Protein AF-A0A392U2T6-F1 (afdb_monomer_lite)

Sequence (75 aa):
MVYVGQQGLDKGNKMVFFDGAKRFELEDLLRASAEMLGKGTLGTVYKAVLDDGSIVAVKRLKEVQIGGKREFEQR

Structure (mmCIF, N/CA/C/O backbone):
data_AF-A0A392U2T6-F1
#
_entry.id   AF-A0A392U2T6-F1
#
loop_
_atom_site.group_PDB
_atom_site.id
_atom_site.type_symbol
_atom_site.label_atom_id
_atom_site.label_alt_id
_atom_site.label_comp_id
_atom_site.label_asym_id
_atom_site.label_entity_id
_atom_site.label_seq_id
_atom_site.pdbx_PDB_ins_code
_atom_site.Cartn_x
_atom_site.Cartn_y
_atom_site.Cartn_z
_atom_site.occupancy
_atom_site.B_iso_or_equiv
_atom_site.auth_seq_id
_atom_site.auth_comp_id
_atom_site.auth_asym_id
_atom_site.auth_atom_id
_atom_site.pdbx_PDB_model_num
ATOM 1 N N . MET A 1 1 ? 2.002 4.945 -2.387 1.00 46.12 1 MET A N 1
ATOM 2 C CA . MET A 1 1 ? 3.279 4.796 -1.660 1.00 46.12 1 MET A CA 1
ATOM 3 C C . MET A 1 1 ? 4.264 4.058 -2.548 1.00 46.12 1 MET A C 1
ATOM 5 O O . MET A 1 1 ? 3.856 3.115 -3.221 1.00 46.12 1 MET A O 1
ATOM 9 N N . VAL A 1 2 ? 5.515 4.504 -2.616 1.00 44.19 2 VAL A N 1
ATOM 10 C CA . VAL A 1 2 ? 6.554 3.813 -3.388 1.00 44.19 2 VAL A CA 1
ATOM 11 C C . VAL A 1 2 ? 7.413 3.048 -2.393 1.00 44.19 2 VAL A C 1
ATOM 13 O O . VAL A 1 2 ? 8.087 3.656 -1.568 1.00 44.19 2 VAL A O 1
ATOM 16 N N . TYR A 1 3 ? 7.361 1.719 -2.452 1.00 47.59 3 TYR A N 1
ATOM 17 C CA . TYR A 1 3 ? 8.338 0.879 -1.770 1.00 47.59 3 TYR A CA 1
ATOM 18 C C . TYR A 1 3 ? 9.611 0.859 -2.605 1.00 47.59 3 TYR A C 1
ATOM 20 O O . TYR A 1 3 ? 9.568 0.535 -3.794 1.00 47.59 3 TYR A O 1
ATOM 28 N N . VAL A 1 4 ? 10.744 1.166 -1.982 1.00 46.00 4 VAL A N 1
ATOM 29 C CA . VAL A 1 4 ? 12.052 0.845 -2.553 1.00 46.00 4 VAL A CA 1
ATOM 30 C C . VAL A 1 4 ? 12.357 -0.597 -2.143 1.00 46.00 4 VAL A C 1
ATOM 32 O O . VAL A 1 4 ? 12.469 -0.896 -0.960 1.00 46.00 4 VAL A O 1
ATOM 35 N N . GLY A 1 5 ? 12.377 -1.506 -3.121 1.00 38.69 5 GLY A N 1
ATOM 36 C CA . GLY A 1 5 ? 12.531 -2.947 -2.901 1.00 38.69 5 GLY A CA 1
ATOM 37 C C . GLY A 1 5 ? 13.884 -3.342 -2.296 1.00 38.69 5 GLY A C 1
ATOM 38 O O . GLY A 1 5 ? 14.908 -2.721 -2.582 1.00 38.69 5 GLY A O 1
ATOM 39 N N . GLN A 1 6 ? 13.846 -4.404 -1.484 1.00 39.59 6 GLN A N 1
ATOM 40 C CA . GLN A 1 6 ? 14.972 -5.040 -0.798 1.00 39.59 6 GLN A CA 1
ATOM 41 C C . GLN A 1 6 ? 16.106 -5.430 -1.760 1.00 39.59 6 GLN A C 1
ATOM 43 O O . GLN A 1 6 ? 15.903 -6.219 -2.679 1.00 39.59 6 GLN A O 1
ATOM 48 N N . GLN A 1 7 ? 17.321 -4.955 -1.477 1.00 37.62 7 GLN A N 1
ATOM 49 C CA . GLN A 1 7 ? 18.552 -5.669 -1.821 1.00 37.62 7 GLN A CA 1
ATOM 50 C C . GLN A 1 7 ? 19.199 -6.125 -0.519 1.00 37.62 7 GLN A C 1
ATOM 52 O O . GLN A 1 7 ? 19.828 -5.321 0.167 1.00 37.62 7 GLN A O 1
ATOM 57 N N . GLY A 1 8 ? 19.041 -7.409 -0.194 1.00 37.25 8 GLY A N 1
ATOM 58 C CA . GLY A 1 8 ? 19.609 -7.997 1.016 1.00 37.25 8 GLY A CA 1
ATOM 59 C C . GLY A 1 8 ? 18.960 -7.466 2.293 1.00 37.25 8 GLY A C 1
ATOM 60 O O . GLY A 1 8 ? 18.429 -6.360 2.346 1.00 37.25 8 GLY A O 1
ATOM 61 N N . LEU A 1 9 ? 18.999 -8.271 3.345 1.00 39.84 9 LEU A N 1
ATOM 62 C CA . LEU A 1 9 ? 18.375 -7.983 4.636 1.00 39.84 9 LEU A CA 1
ATOM 63 C C . LEU A 1 9 ? 18.909 -6.721 5.358 1.00 39.84 9 LEU A C 1
ATOM 65 O O . LEU A 1 9 ? 18.416 -6.410 6.432 1.00 39.84 9 LEU A O 1
ATOM 69 N N . ASP A 1 10 ? 19.844 -5.965 4.769 1.00 43.72 10 ASP A N 1
ATOM 70 C CA . ASP A 1 10 ? 20.591 -4.897 5.449 1.00 43.72 10 ASP A CA 1
ATOM 71 C C . ASP A 1 10 ? 20.602 -3.532 4.730 1.00 43.72 10 ASP A C 1
ATOM 73 O O . ASP A 1 10 ? 21.326 -2.622 5.136 1.00 43.72 10 ASP A O 1
ATOM 77 N N . LYS A 1 11 ? 19.802 -3.317 3.671 1.00 45.84 11 LYS A N 1
ATOM 78 C CA . LYS A 1 11 ? 19.702 -1.990 3.018 1.00 45.84 11 LYS A CA 1
ATOM 79 C C . LYS A 1 11 ? 18.268 -1.476 2.892 1.00 45.84 11 LYS A C 1
ATOM 81 O O . LYS A 1 11 ? 17.721 -1.366 1.801 1.00 45.84 11 LYS A O 1
ATOM 86 N N . GLY A 1 12 ? 17.740 -1.045 4.039 1.00 53.09 12 GLY A N 1
ATOM 87 C CA . GLY A 1 12 ? 16.810 0.081 4.149 1.00 53.09 12 GLY A CA 1
ATOM 88 C C . GLY A 1 12 ? 15.333 -0.242 3.955 1.00 53.09 12 GLY A C 1
ATOM 89 O O . GLY A 1 12 ? 14.783 0.004 2.885 1.00 53.09 12 GLY A O 1
ATOM 90 N N . ASN A 1 13 ? 14.663 -0.631 5.042 1.00 65.56 13 ASN A N 1
ATOM 91 C CA . ASN A 1 13 ? 13.202 -0.592 5.197 1.00 65.56 13 ASN A CA 1
ATOM 92 C C . ASN A 1 13 ? 12.691 0.867 5.254 1.00 65.56 13 ASN A C 1
ATOM 94 O O . ASN A 1 13 ? 12.032 1.280 6.203 1.00 65.56 13 ASN A O 1
ATOM 98 N N . LYS A 1 14 ? 13.062 1.697 4.272 1.00 73.69 14 LYS A N 1
ATOM 99 C CA . LYS A 1 14 ? 12.745 3.126 4.259 1.00 73.69 14 LYS A CA 1
ATOM 100 C C . LYS A 1 14 ? 11.386 3.349 3.610 1.00 73.69 14 LYS A C 1
ATOM 102 O O . LYS A 1 14 ? 11.222 3.175 2.403 1.00 73.69 14 LYS A O 1
ATOM 107 N N . MET A 1 15 ? 10.443 3.811 4.416 1.00 80.00 15 MET A N 1
ATOM 108 C CA . MET A 1 15 ? 9.139 4.283 3.968 1.00 80.00 15 MET A CA 1
ATOM 109 C C . MET A 1 15 ? 9.216 5.782 3.660 1.00 80.00 15 MET A C 1
ATOM 111 O O . MET A 1 15 ? 9.744 6.562 4.452 1.00 80.00 15 MET A O 1
ATOM 115 N N . VAL A 1 16 ? 8.710 6.192 2.496 1.00 82.94 16 VAL A N 1
ATOM 116 C CA . VAL A 1 16 ? 8.625 7.604 2.095 1.00 82.94 16 VAL A CA 1
ATOM 117 C C . VAL A 1 16 ? 7.162 7.964 1.878 1.00 82.94 16 VAL A C 1
ATOM 119 O O . V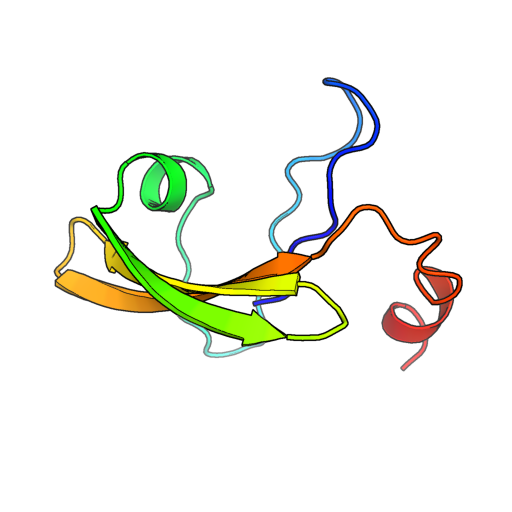AL A 1 16 ? 6.436 7.273 1.159 1.00 82.94 16 VAL A O 1
ATOM 122 N N . PHE A 1 17 ? 6.748 9.068 2.490 1.00 83.44 17 PHE A N 1
ATOM 123 C CA . PHE A 1 17 ? 5.390 9.588 2.432 1.00 83.44 17 PHE A CA 1
ATOM 124 C C . PHE A 1 17 ? 5.405 10.985 1.830 1.00 83.44 17 PHE A C 1
ATOM 126 O O . PHE A 1 17 ? 6.257 11.803 2.175 1.00 83.44 17 PHE A O 1
ATOM 133 N N . PHE A 1 18 ? 4.441 11.248 0.956 1.00 82.56 18 PHE A N 1
ATOM 134 C CA . PHE A 1 18 ? 4.147 12.602 0.509 1.00 82.56 18 PHE A CA 1
ATOM 135 C C . PHE A 1 18 ? 3.455 13.385 1.628 1.00 82.56 18 PHE A C 1
ATOM 137 O O . PHE A 1 18 ? 2.899 12.793 2.559 1.00 82.56 18 PHE A O 1
ATOM 144 N N . ASP A 1 19 ? 3.497 14.710 1.540 1.00 86.12 19 ASP A N 1
ATOM 145 C CA . ASP A 1 19 ? 2.816 15.558 2.511 1.00 86.12 19 ASP A CA 1
ATOM 146 C C . ASP A 1 19 ? 1.295 15.315 2.502 1.00 86.12 19 ASP A C 1
ATOM 148 O O . ASP A 1 19 ? 0.711 14.976 1.471 1.00 86.12 19 ASP A O 1
ATOM 152 N N . GLY A 1 20 ? 0.671 15.393 3.678 1.00 84.25 20 GLY A N 1
ATOM 153 C CA . GLY A 1 20 ? -0.743 15.057 3.887 1.00 84.25 20 GLY A CA 1
ATOM 154 C C . GLY A 1 20 ? -1.101 13.566 3.769 1.00 84.25 20 GLY A C 1
ATOM 155 O O . GLY A 1 20 ? -2.251 13.199 4.015 1.00 84.25 20 GLY A O 1
ATOM 156 N N . ALA A 1 21 ? -0.157 12.679 3.428 1.00 83.94 21 ALA A N 1
ATOM 157 C CA . ALA A 1 21 ? -0.417 11.242 3.406 1.00 83.94 21 ALA A CA 1
ATOM 158 C C . ALA A 1 21 ? -0.490 10.668 4.828 1.00 83.94 21 ALA A C 1
ATOM 160 O O . ALA A 1 21 ? 0.366 10.949 5.675 1.00 83.94 21 ALA A O 1
ATOM 161 N N . LYS A 1 22 ? -1.476 9.792 5.062 1.00 84.75 22 LYS A N 1
ATOM 162 C CA . LYS A 1 22 ? -1.568 9.016 6.301 1.00 84.75 22 LYS A CA 1
ATOM 1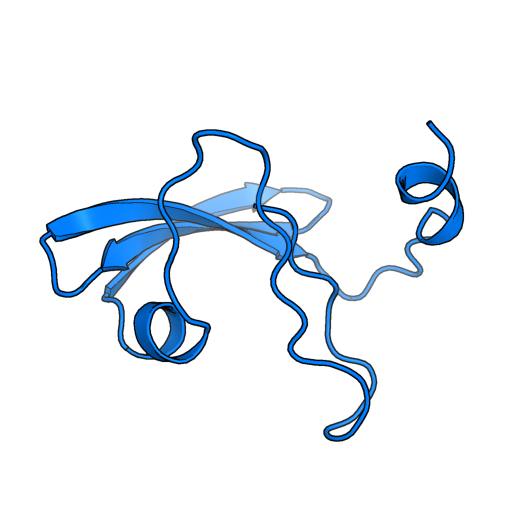63 C C . LYS A 1 22 ? -0.294 8.192 6.497 1.00 84.75 22 LYS A C 1
ATOM 165 O O . LYS A 1 22 ? 0.148 7.499 5.578 1.00 84.75 22 LYS A O 1
ATOM 170 N N . ARG A 1 23 ? 0.287 8.302 7.691 1.00 87.81 23 ARG A N 1
ATOM 171 C CA . ARG A 1 23 ? 1.485 7.569 8.105 1.00 87.81 23 ARG A CA 1
ATOM 172 C C . ARG A 1 23 ? 1.088 6.208 8.670 1.00 87.81 23 ARG A C 1
ATOM 174 O O . ARG A 1 23 ? 0.038 6.091 9.294 1.00 87.81 23 ARG A O 1
ATOM 181 N N . PHE A 1 24 ? 1.926 5.217 8.417 1.00 87.50 24 PHE A N 1
ATOM 182 C CA . PHE A 1 24 ? 1.865 3.871 8.978 1.00 87.50 24 PHE A CA 1
ATOM 183 C C . PHE A 1 24 ? 3.263 3.265 8.877 1.00 87.50 24 PHE A C 1
ATOM 185 O O . PHE A 1 24 ? 4.069 3.682 8.039 1.00 87.50 24 PHE A O 1
ATOM 192 N N . GLU A 1 25 ? 3.549 2.289 9.716 1.00 87.69 25 GLU A N 1
ATOM 193 C CA . GLU A 1 25 ? 4.834 1.609 9.727 1.00 87.69 25 GLU A CA 1
ATOM 194 C C . GLU A 1 25 ? 4.831 0.412 8.770 1.00 87.69 25 GLU A C 1
ATOM 196 O O . GLU A 1 25 ? 3.803 -0.011 8.228 1.00 87.69 25 GLU A O 1
ATOM 201 N N . LEU A 1 26 ? 6.015 -0.141 8.509 1.00 86.12 26 LEU A N 1
ATOM 202 C CA . LEU A 1 26 ? 6.123 -1.341 7.681 1.00 86.12 26 LEU A CA 1
ATOM 203 C C . LEU A 1 26 ? 5.441 -2.536 8.363 1.00 86.12 26 LEU A C 1
ATOM 205 O O . LEU A 1 26 ? 4.830 -3.369 7.697 1.00 86.12 26 LEU A O 1
ATOM 209 N N . GLU A 1 27 ? 5.528 -2.610 9.684 1.00 88.69 27 GLU A N 1
ATOM 210 C CA . GLU A 1 27 ? 4.914 -3.642 10.507 1.00 88.69 27 GLU A CA 1
ATOM 211 C C . GLU A 1 27 ? 3.389 -3.665 10.346 1.00 88.69 27 GLU A C 1
ATOM 213 O O . GLU A 1 27 ? 2.818 -4.753 10.248 1.00 88.69 27 GLU A O 1
ATOM 218 N N . ASP A 1 28 ? 2.747 -2.496 10.231 1.00 90.88 28 ASP A N 1
ATOM 219 C CA . ASP A 1 28 ? 1.299 -2.381 10.007 1.00 90.88 28 ASP A CA 1
ATOM 220 C C . ASP A 1 28 ? 0.898 -3.058 8.688 1.00 90.88 28 ASP A C 1
ATOM 222 O O . ASP A 1 28 ? -0.080 -3.796 8.611 1.00 90.88 28 ASP A O 1
ATOM 226 N N . LEU A 1 29 ? 1.703 -2.876 7.639 1.00 90.38 29 LEU A N 1
ATOM 227 C CA . LEU A 1 29 ? 1.497 -3.507 6.334 1.00 90.38 29 LEU A CA 1
ATOM 228 C C . LEU A 1 29 ? 1.761 -5.006 6.312 1.00 90.38 29 LEU A C 1
ATOM 230 O O . LEU A 1 29 ? 1.107 -5.724 5.561 1.00 90.38 29 LEU A O 1
ATOM 234 N N . LEU A 1 30 ? 2.754 -5.469 7.070 1.00 89.06 30 LEU A N 1
ATOM 235 C CA . LEU A 1 30 ? 3.089 -6.891 7.149 1.00 89.06 30 LEU A CA 1
ATOM 236 C C . LEU A 1 30 ? 2.018 -7.686 7.904 1.00 89.06 30 LEU A C 1
ATOM 238 O O . LEU A 1 30 ? 1.877 -8.886 7.670 1.00 89.06 30 LEU A O 1
ATOM 242 N N . ARG A 1 31 ? 1.277 -7.024 8.799 1.00 92.12 31 ARG A N 1
ATOM 243 C CA . ARG A 1 31 ? 0.156 -7.602 9.553 1.00 92.12 31 ARG A CA 1
ATOM 244 C C . ARG A 1 31 ? -1.186 -7.443 8.837 1.00 92.12 31 ARG A C 1
ATOM 246 O O . ARG A 1 31 ? -2.079 -8.257 9.060 1.00 92.12 31 ARG A O 1
ATOM 253 N N . ALA A 1 32 ? -1.309 -6.440 7.967 1.00 94.06 32 ALA A N 1
ATOM 254 C CA . ALA A 1 32 ? -2.529 -6.140 7.236 1.00 94.06 32 ALA A CA 1
ATOM 255 C C . ALA A 1 32 ? -3.045 -7.331 6.417 1.00 94.06 32 ALA A C 1
ATOM 257 O O . ALA A 1 32 ? -2.300 -8.026 5.718 1.00 94.06 32 ALA A O 1
ATOM 258 N N . SER A 1 33 ? -4.367 -7.506 6.425 1.00 95.25 33 SER A N 1
ATOM 259 C CA . SER A 1 33 ? -5.018 -8.390 5.457 1.00 95.25 33 SER A CA 1
ATOM 260 C C . SER A 1 33 ? -4.879 -7.796 4.056 1.00 95.25 33 SER A C 1
ATOM 262 O O . SER A 1 33 ? -4.995 -6.580 3.886 1.00 95.25 33 SER A O 1
ATOM 264 N N . ALA A 1 34 ? -4.623 -8.630 3.046 1.00 95.12 34 ALA A N 1
ATOM 265 C CA . ALA A 1 34 ? -4.446 -8.161 1.679 1.00 95.12 34 ALA A CA 1
ATOM 266 C C . ALA A 1 34 ? -5.123 -9.072 0.654 1.00 95.12 34 ALA A C 1
ATOM 268 O O . ALA A 1 34 ? -4.930 -10.287 0.655 1.00 95.12 34 ALA A O 1
ATOM 269 N N . GLU A 1 35 ? -5.861 -8.464 -0.272 1.00 96.50 35 GLU A N 1
ATOM 270 C CA . GLU A 1 35 ? -6.424 -9.136 -1.441 1.00 96.50 35 GLU A CA 1
ATOM 271 C C . GLU A 1 35 ? -5.704 -8.683 -2.716 1.00 96.50 35 GLU A C 1
ATOM 273 O O . GLU A 1 35 ? -5.384 -7.504 -2.899 1.00 96.50 35 GLU A O 1
ATOM 278 N N . MET A 1 36 ? -5.408 -9.626 -3.612 1.00 96.81 36 MET A N 1
ATOM 279 C CA . MET A 1 36 ? -4.793 -9.302 -4.896 1.00 96.81 36 MET A CA 1
ATOM 280 C C . MET A 1 36 ? -5.828 -8.640 -5.806 1.00 96.81 36 MET A C 1
ATOM 282 O O . MET A 1 36 ? -6.843 -9.245 -6.134 1.00 96.81 36 MET A O 1
ATOM 286 N N . LEU A 1 37 ? -5.522 -7.432 -6.277 1.00 96.69 37 LEU A N 1
ATOM 287 C CA . LEU A 1 37 ? -6.361 -6.716 -7.239 1.00 96.69 37 LEU A CA 1
ATOM 288 C C . LEU A 1 37 ? -5.984 -7.034 -8.688 1.00 96.69 37 LEU A C 1
ATOM 290 O O . LEU A 1 37 ? -6.836 -7.023 -9.570 1.00 96.69 37 LEU A O 1
ATOM 294 N N . GLY A 1 38 ? -4.703 -7.299 -8.959 1.00 95.19 38 GLY A N 1
ATOM 295 C CA . GLY A 1 38 ? -4.268 -7.650 -10.307 1.00 95.19 38 GLY A CA 1
ATOM 296 C C . GLY A 1 38 ? -2.758 -7.714 -10.495 1.00 95.19 38 GLY A C 1
ATOM 297 O O . GLY A 1 38 ? -1.973 -7.215 -9.685 1.00 95.19 38 GLY A O 1
ATOM 298 N N . LYS A 1 39 ? -2.349 -8.320 -11.611 1.00 95.12 39 LYS A N 1
ATOM 299 C CA . LYS A 1 39 ? -0.949 -8.477 -12.019 1.00 95.12 39 LYS A CA 1
ATOM 300 C C . LYS A 1 39 ? -0.692 -7.694 -13.301 1.00 95.12 39 LYS A C 1
ATOM 302 O O . LYS A 1 39 ? -1.350 -7.920 -14.308 1.00 95.12 39 LYS A O 1
ATOM 307 N N . GLY A 1 40 ? 0.299 -6.809 -13.267 1.00 86.94 40 GLY A N 1
ATOM 308 C CA . GLY A 1 40 ? 0.768 -6.054 -14.426 1.00 86.94 40 GLY A CA 1
ATOM 309 C C . GLY A 1 40 ? 2.200 -6.412 -14.826 1.00 86.94 40 GLY A C 1
ATOM 310 O O . GLY A 1 40 ? 2.859 -7.283 -14.241 1.00 86.94 40 GLY A O 1
ATOM 311 N N . THR A 1 41 ? 2.719 -5.696 -15.822 1.00 87.31 41 THR A N 1
ATOM 312 C CA . THR A 1 41 ? 4.086 -5.884 -16.330 1.00 87.31 41 THR A CA 1
ATOM 313 C C . THR A 1 41 ? 5.125 -5.641 -15.235 1.00 87.31 41 THR A C 1
ATOM 315 O O . THR A 1 41 ? 5.964 -6.506 -14.986 1.00 87.31 41 THR A O 1
ATOM 318 N N . LEU A 1 42 ? 4.993 -4.526 -14.506 1.00 83.38 42 LEU A N 1
ATOM 319 C CA . LEU A 1 42 ? 5.967 -4.048 -13.513 1.00 83.38 42 LEU A CA 1
ATOM 320 C C . LEU A 1 42 ? 5.820 -4.666 -12.114 1.00 83.38 42 LEU A C 1
ATOM 322 O O . LEU A 1 42 ? 6.679 -4.459 -11.263 1.00 83.38 42 LEU A O 1
ATOM 326 N N . GLY A 1 43 ? 4.729 -5.377 -11.832 1.00 88.44 43 GLY A N 1
ATOM 327 C CA . GLY A 1 43 ? 4.428 -5.804 -10.468 1.00 88.44 43 GLY A CA 1
ATOM 328 C C . GLY A 1 43 ? 3.009 -6.312 -10.280 1.00 88.44 43 GLY A C 1
ATOM 329 O O . GLY A 1 43 ? 2.230 -6.385 -11.230 1.00 88.44 43 GLY A O 1
ATOM 330 N N . THR A 1 44 ? 2.684 -6.619 -9.033 1.00 90.50 44 THR A N 1
ATOM 331 C CA . THR A 1 44 ? 1.348 -7.027 -8.588 1.00 90.50 44 THR A CA 1
ATOM 332 C C . THR A 1 44 ? 0.790 -5.960 -7.656 1.00 90.50 44 THR A C 1
ATOM 334 O O . THR A 1 44 ? 1.532 -5.386 -6.858 1.00 90.50 44 THR A O 1
ATOM 337 N N . VAL A 1 45 ? -0.502 -5.672 -7.779 1.00 93.44 45 VAL A N 1
ATOM 338 C CA . VAL A 1 45 ? -1.216 -4.713 -6.936 1.00 93.44 45 VAL A CA 1
ATOM 339 C C . VAL A 1 45 ? -2.123 -5.463 -5.971 1.00 93.44 45 VAL A C 1
ATOM 341 O O . VAL A 1 45 ? -2.831 -6.393 -6.363 1.00 93.44 45 VAL A O 1
ATOM 344 N N . TYR A 1 46 ? -2.107 -5.017 -4.724 1.00 94.75 46 TYR A N 1
ATOM 345 C CA . TYR A 1 46 ? -2.908 -5.529 -3.627 1.00 94.75 46 TYR A CA 1
ATOM 346 C C . TYR A 1 46 ? -3.704 -4.389 -3.001 1.00 94.75 46 TYR A C 1
ATOM 348 O O . TYR A 1 46 ? -3.236 -3.249 -2.955 1.00 94.75 46 TYR A O 1
ATOM 356 N N . LYS A 1 47 ? -4.886 -4.712 -2.491 1.00 95.50 47 LYS A N 1
ATOM 357 C CA . LYS A 1 47 ? -5.626 -3.879 -1.549 1.00 95.50 47 LYS A CA 1
ATOM 358 C C . LYS A 1 47 ? -5.354 -4.430 -0.161 1.00 95.50 47 LYS A C 1
ATOM 360 O O . LYS A 1 47 ? -5.640 -5.597 0.077 1.00 95.50 47 LYS A O 1
ATOM 365 N N . ALA A 1 48 ? -4.791 -3.607 0.715 1.00 94.75 48 ALA A N 1
ATOM 366 C CA 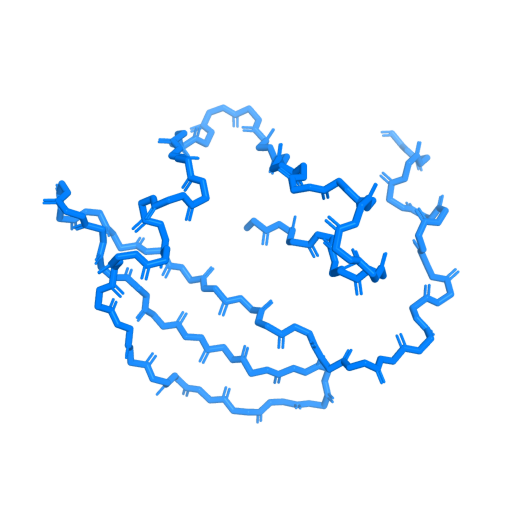. ALA A 1 48 ? -4.512 -3.962 2.096 1.00 94.75 48 ALA A CA 1
ATOM 367 C C . ALA A 1 48 ? -5.433 -3.186 3.041 1.00 94.75 48 ALA A C 1
ATOM 369 O O . ALA A 1 48 ? -5.669 -1.995 2.826 1.00 94.75 48 ALA A O 1
ATOM 370 N N . VAL A 1 49 ? -5.947 -3.866 4.064 1.00 96.31 49 VAL A N 1
ATOM 371 C CA . VAL A 1 49 ? -6.728 -3.269 5.153 1.00 96.31 49 VAL A CA 1
ATOM 372 C C . VAL A 1 49 ? -5.863 -3.296 6.407 1.00 96.31 49 VAL A C 1
ATOM 374 O O . VAL A 1 49 ? -5.520 -4.379 6.887 1.00 96.31 49 VAL A O 1
ATOM 377 N N . LEU A 1 50 ? -5.480 -2.110 6.881 1.00 93.31 50 LEU A N 1
ATOM 378 C CA . LEU A 1 50 ? -4.696 -1.922 8.101 1.00 93.31 50 LEU A CA 1
ATOM 379 C C . LEU A 1 50 ? -5.565 -2.162 9.345 1.00 93.31 50 LEU A C 1
ATOM 381 O O . LEU A 1 50 ? -6.794 -2.123 9.269 1.00 93.31 50 LEU A O 1
ATOM 385 N N . ASP A 1 51 ? -4.922 -2.342 10.498 1.00 92.06 51 ASP A N 1
ATOM 386 C CA . ASP A 1 51 ? -5.592 -2.634 11.776 1.00 92.06 51 ASP A CA 1
ATOM 387 C C . ASP A 1 51 ? -6.566 -1.530 12.217 1.00 92.06 51 ASP A C 1
ATOM 389 O O . ASP A 1 51 ? -7.577 -1.799 12.863 1.00 92.06 51 ASP A O 1
ATOM 393 N N . ASP A 1 52 ? -6.307 -0.283 11.820 1.00 90.88 52 ASP A N 1
ATOM 394 C CA . ASP A 1 52 ? -7.191 0.857 12.081 1.00 90.88 52 ASP A CA 1
ATOM 395 C C . ASP A 1 52 ? -8.352 0.993 11.073 1.00 90.88 52 ASP A C 1
ATOM 397 O O . ASP A 1 52 ? -9.069 1.996 11.069 1.00 90.88 52 ASP A O 1
ATOM 401 N N . GLY A 1 53 ? -8.524 0.004 10.192 1.00 93.06 53 GLY A N 1
ATOM 402 C CA . GLY A 1 53 ? -9.547 -0.035 9.149 1.00 93.06 53 GLY A CA 1
ATOM 403 C C . GLY A 1 53 ? -9.200 0.755 7.885 1.00 93.06 53 GLY A C 1
ATOM 404 O O . GLY A 1 53 ? -9.980 0.748 6.930 1.00 93.06 53 GLY A O 1
ATOM 405 N N . SER A 1 54 ? -8.046 1.427 7.832 1.00 91.00 54 SER A N 1
ATOM 406 C CA . SER A 1 54 ? -7.624 2.154 6.631 1.00 91.00 54 SER A CA 1
ATOM 407 C C . SER A 1 54 ? -7.330 1.205 5.484 1.00 91.00 54 SER A C 1
ATOM 409 O O . SER A 1 54 ? -6.712 0.158 5.660 1.00 91.00 54 SER A O 1
ATOM 411 N N . ILE A 1 55 ? -7.703 1.617 4.276 1.00 93.62 55 ILE A N 1
ATOM 412 C CA . ILE A 1 55 ? -7.475 0.833 3.065 1.00 93.62 55 ILE A CA 1
ATOM 413 C C . ILE A 1 55 ? -6.375 1.495 2.240 1.00 93.62 55 ILE A C 1
ATOM 415 O O . ILE A 1 55 ? -6.474 2.672 1.890 1.00 93.62 55 ILE A O 1
ATOM 419 N N . VAL A 1 56 ? -5.338 0.731 1.894 1.00 91.56 56 VAL A N 1
ATOM 420 C CA . VAL A 1 56 ? -4.211 1.198 1.076 1.00 91.56 56 VAL A CA 1
ATOM 421 C C . VAL A 1 56 ? -3.972 0.280 -0.120 1.00 91.56 56 VAL A C 1
ATOM 423 O O . VAL A 1 56 ? -4.136 -0.937 -0.044 1.00 91.56 56 VAL A O 1
ATOM 426 N N . ALA A 1 57 ? -3.562 0.862 -1.248 1.00 92.69 57 ALA A N 1
ATOM 427 C CA . ALA A 1 57 ? -3.116 0.106 -2.413 1.00 92.69 57 ALA A CA 1
ATOM 428 C C . ALA A 1 57 ? -1.595 -0.107 -2.360 1.00 92.69 57 ALA A C 1
ATOM 430 O O . ALA A 1 57 ? -0.819 0.853 -2.315 1.00 92.69 57 ALA A O 1
ATOM 431 N N . VAL A 1 58 ? -1.169 -1.367 -2.420 1.00 91.69 58 VAL A N 1
ATOM 432 C CA . VAL A 1 58 ? 0.235 -1.789 -2.348 1.00 91.69 58 VAL A CA 1
ATOM 433 C C . VAL A 1 58 ? 0.654 -2.355 -3.697 1.00 91.69 58 VAL A C 1
ATOM 435 O O . VAL A 1 58 ? 0.080 -3.333 -4.168 1.00 91.69 58 VAL A O 1
ATOM 438 N N . LYS A 1 59 ? 1.675 -1.770 -4.333 1.00 90.50 59 LYS A N 1
ATOM 439 C CA . LYS A 1 59 ? 2.246 -2.298 -5.579 1.00 90.50 59 LYS A CA 1
ATOM 440 C C . LYS A 1 59 ? 3.595 -2.949 -5.304 1.00 90.50 59 LYS A C 1
ATOM 442 O O . LYS A 1 59 ? 4.606 -2.262 -5.176 1.00 90.50 59 LYS A O 1
ATOM 447 N N . ARG A 1 60 ? 3.614 -4.281 -5.259 1.00 87.12 60 ARG A N 1
ATOM 448 C CA . ARG A 1 60 ? 4.846 -5.067 -5.166 1.00 87.12 60 ARG A CA 1
ATOM 449 C C . ARG A 1 60 ? 5.494 -5.127 -6.544 1.00 87.12 60 ARG A C 1
ATOM 451 O O . ARG A 1 60 ? 4.976 -5.788 -7.447 1.00 87.12 60 ARG A O 1
ATOM 458 N N . LEU A 1 61 ? 6.599 -4.412 -6.718 1.00 85.44 61 LEU A N 1
ATOM 459 C CA . LEU A 1 61 ? 7.360 -4.424 -7.965 1.00 85.44 61 LEU A CA 1
ATOM 460 C C . LEU A 1 61 ? 8.063 -5.776 -8.142 1.00 85.44 61 LEU A C 1
ATOM 462 O O . LEU A 1 61 ? 8.506 -6.384 -7.167 1.00 85.44 61 LEU A O 1
ATOM 466 N N . LYS A 1 62 ? 8.134 -6.265 -9.385 1.00 79.38 62 LYS A N 1
ATOM 467 C CA . LYS A 1 62 ? 8.992 -7.414 -9.714 1.00 79.38 62 LYS A CA 1
ATOM 468 C C . LYS A 1 62 ? 10.452 -6.993 -9.576 1.00 79.38 62 LYS A C 1
ATOM 470 O O . LYS A 1 62 ? 10.765 -5.808 -9.688 1.00 79.38 62 LYS A O 1
ATOM 475 N N . GLU A 1 63 ? 11.331 -7.969 -9.385 1.00 70.00 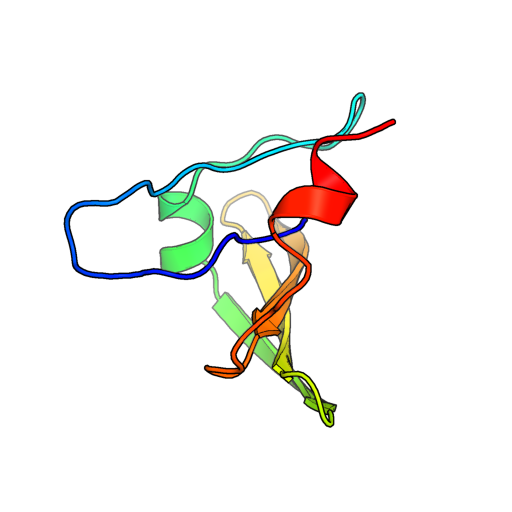63 GLU A N 1
ATOM 476 C CA . GLU A 1 63 ? 12.772 -7.757 -9.467 1.00 70.00 63 GLU A CA 1
ATOM 477 C C . GLU A 1 63 ? 13.127 -7.433 -10.925 1.00 70.00 63 GLU A C 1
ATOM 479 O O . GLU A 1 63 ? 13.336 -8.293 -11.774 1.00 70.00 63 GLU A O 1
ATOM 484 N N . VAL A 1 64 ? 13.046 -6.150 -11.246 1.00 57.59 64 VAL A N 1
ATOM 485 C CA . VAL A 1 64 ? 13.473 -5.570 -12.511 1.00 57.59 64 VAL A CA 1
ATOM 486 C C . VAL A 1 64 ? 14.640 -4.672 -12.138 1.00 57.59 64 VAL A C 1
ATOM 488 O O . VAL A 1 64 ? 14.592 -4.010 -11.101 1.00 57.59 64 VAL A O 1
ATOM 491 N N . GLN A 1 65 ? 15.693 -4.641 -12.950 1.00 55.16 65 GLN A N 1
ATOM 492 C CA . GLN A 1 65 ? 16.720 -3.604 -12.865 1.00 55.16 65 GLN A CA 1
ATOM 493 C C . GLN A 1 65 ? 16.021 -2.254 -13.104 1.00 55.16 65 GLN A C 1
ATOM 495 O O 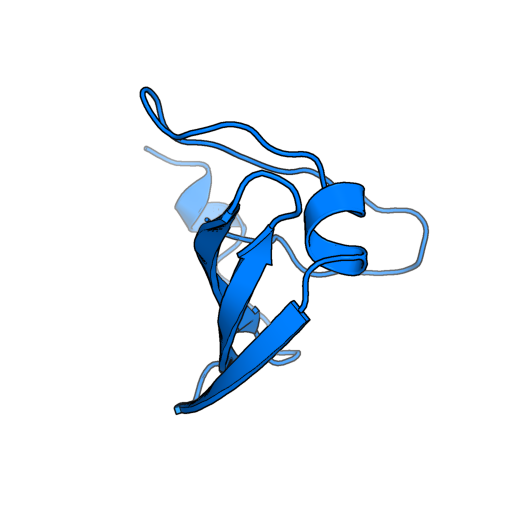. GLN A 1 65 ? 15.903 -1.791 -14.236 1.00 55.16 65 GLN A O 1
ATOM 500 N N . ILE A 1 66 ? 15.456 -1.656 -12.050 1.00 54.56 66 ILE A N 1
ATOM 501 C CA . ILE A 1 66 ? 14.843 -0.333 -12.098 1.00 54.56 66 ILE A CA 1
ATOM 502 C C . ILE A 1 66 ? 16.017 0.634 -12.243 1.00 54.56 66 ILE A C 1
ATOM 504 O O . ILE A 1 66 ? 16.559 1.135 -11.260 1.00 54.56 66 ILE A O 1
ATOM 508 N N . GLY A 1 67 ? 16.422 0.894 -13.488 1.00 49.28 67 GLY A N 1
ATOM 509 C CA . GLY A 1 67 ? 17.436 1.894 -13.836 1.00 49.28 67 GLY A CA 1
ATOM 510 C C . GLY A 1 67 ? 17.088 3.318 -13.369 1.00 49.28 67 GLY A C 1
ATOM 511 O O . GLY A 1 67 ? 17.918 4.214 -13.471 1.00 49.28 67 GLY A O 1
ATOM 512 N N . GLY A 1 68 ? 15.889 3.522 -12.813 1.00 48.53 68 GLY A N 1
ATOM 513 C CA . GLY A 1 68 ? 15.335 4.803 -12.385 1.00 48.53 68 GLY A CA 1
ATOM 514 C C . GLY A 1 68 ? 15.480 5.156 -10.901 1.00 48.53 68 GLY A C 1
ATOM 515 O O . GLY A 1 68 ? 14.868 6.135 -10.490 1.00 48.53 68 GLY A O 1
ATOM 516 N N . LYS A 1 69 ? 16.275 4.443 -10.074 1.00 51.69 69 LYS A N 1
ATOM 517 C CA . LYS A 1 69 ? 16.494 4.876 -8.667 1.00 51.69 69 LYS A CA 1
ATOM 518 C C . LYS A 1 69 ? 16.975 6.340 -8.580 1.00 51.69 69 LYS A C 1
ATOM 520 O O . LYS A 1 69 ? 16.642 7.029 -7.628 1.00 51.69 69 LYS A O 1
ATOM 525 N N . ARG A 1 70 ? 17.682 6.824 -9.611 1.00 48.84 70 ARG A N 1
ATOM 526 C CA . ARG A 1 70 ? 18.174 8.208 -9.723 1.00 48.84 70 ARG A CA 1
ATOM 527 C C . ARG A 1 70 ? 17.135 9.237 -10.190 1.00 48.84 70 ARG A C 1
ATOM 529 O O . ARG A 1 70 ? 17.347 10.422 -9.972 1.00 48.84 70 ARG A O 1
ATOM 536 N N . GLU A 1 71 ? 16.034 8.828 -10.821 1.00 45.75 71 GLU A N 1
ATOM 537 C CA . GLU A 1 71 ? 15.061 9.783 -11.385 1.00 45.75 71 GLU A CA 1
ATOM 538 C C . GLU A 1 71 ? 14.019 10.258 -10.368 1.00 45.75 71 GLU A C 1
ATOM 540 O O . GLU A 1 71 ? 13.416 11.308 -10.556 1.00 45.75 71 GLU A O 1
ATOM 545 N N . PHE A 1 72 ? 13.833 9.530 -9.264 1.00 53.88 72 PHE A N 1
ATOM 546 C CA . PHE A 1 72 ? 12.931 9.945 -8.185 1.00 53.88 72 PHE A CA 1
ATOM 547 C C . PHE A 1 72 ? 13.610 10.866 -7.149 1.00 53.88 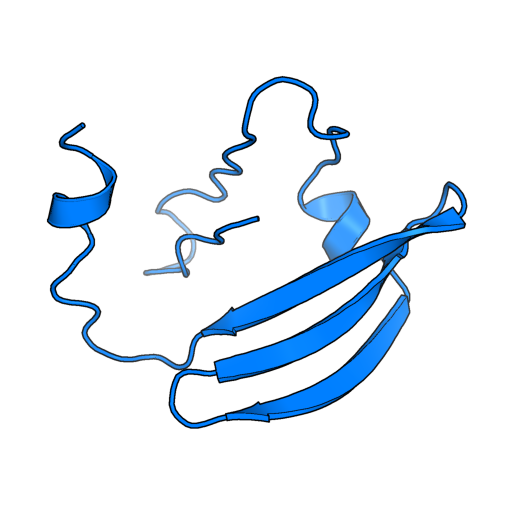72 PHE A C 1
ATOM 549 O O . PHE A 1 72 ? 12.923 11.486 -6.347 1.00 53.88 72 PHE A O 1
ATOM 556 N N . GLU A 1 73 ? 14.945 10.978 -7.166 1.00 52.59 73 GLU A N 1
ATOM 557 C CA . GLU A 1 73 ? 15.722 11.849 -6.261 1.00 52.59 73 GLU A CA 1
ATOM 558 C C . GLU A 1 73 ? 16.020 13.238 -6.856 1.00 52.59 73 GLU A C 1
ATOM 560 O O . GLU A 1 73 ? 16.549 14.098 -6.158 1.00 52.59 73 GLU A O 1
ATOM 565 N N . GLN A 1 74 ? 15.671 13.483 -8.125 1.00 35.25 74 GLN A N 1
ATOM 566 C CA . GLN A 1 74 ? 15.848 14.782 -8.777 1.00 35.25 74 GLN A CA 1
ATOM 567 C C . GLN A 1 74 ? 14.506 15.373 -9.212 1.00 35.25 74 GLN A C 1
ATOM 569 O O . GLN A 1 74 ? 14.141 15.275 -10.384 1.00 35.25 74 GLN A O 1
ATOM 574 N N . ARG A 1 75 ? 13.786 16.000 -8.276 1.00 36.84 75 ARG A N 1
ATOM 575 C CA . ARG A 1 75 ? 12.932 17.170 -8.530 1.00 36.84 75 ARG A CA 1
ATOM 576 C C . ARG A 1 75 ? 12.435 17.803 -7.242 1.00 36.84 75 ARG A C 1
ATOM 578 O O . ARG A 1 75 ? 12.051 17.041 -6.331 1.00 36.84 75 ARG A O 1
#

InterPro domains:
  IPR011009 Protein kinase-like domain superfamily [SSF56112] (35-66)
  IPR050994 Arabidopsis Inactive Receptor-like Kinases [PTHR48010] (10-75)

Radius of gyration: 13.29 Å; chains: 1; bounding box: 30×26×28 Å

Foldseek 3Di:
DDQPDDDDPPPDPDDDDDPPDDDDHVVQQVPWDWDWPDADPFFTWIWTQGPVRDIDIDGDGDPDPPVCPPVVVPD

pLDDT: mean 75.14, std 20.89, range [35.25, 96.81]

Organism: NCBI:txid97028

Secondary structure (DSSP, 8-state):
------SSTTS-------TTPPP--HHHHHHSEEEEEEE-SSEEEEEEE-TTS-EEEEEEE-S---TTTTTSS--